Protein AF-A0A927SQR2-F1 (afdb_monomer_lite)

Foldseek 3Di:
DQVLQLLQVLLQVLVPDDPVQNVQQDPVVNVVSVVSHDPPDHDHDDPVDDPVPGPHDPSNVVVVVVSCLPGRDDPVRNVVVVVVVVVVCVVVVVVD

Radius of gyration: 15.3 Å; chains: 1; bounding box: 28×40×35 Å

pLDDT: mean 91.85, std 11.14, range [36.72, 98.19]

Structure (mmCIF, N/CA/C/O backbone):
data_AF-A0A927SQR2-F1
#
_entry.id   AF-A0A927SQR2-F1
#
loop_
_atom_site.group_PDB
_atom_site.id
_atom_site.type_symbol
_atom_site.label_atom_id
_atom_site.label_alt_id
_atom_site.label_comp_id
_atom_site.label_asym_id
_atom_site.label_entity_id
_atom_site.label_seq_id
_atom_site.pdbx_PDB_ins_code
_atom_site.Cartn_x
_atom_site.Cartn_y
_atom_site.Cartn_z
_atom_site.occupancy
_atom_site.B_iso_or_equiv
_atom_site.auth_seq_id
_atom_site.auth_comp_id
_atom_site.auth_asym_id
_atom_site.auth_atom_id
_atom_site.pdbx_PDB_model_num
ATOM 1 N N . MET A 1 1 ? 12.253 13.381 -10.464 1.00 65.88 1 MET A N 1
ATOM 2 C CA . MET A 1 1 ? 11.554 12.283 -9.767 1.00 65.88 1 MET A CA 1
ATOM 3 C C . MET A 1 1 ? 10.995 11.352 -10.830 1.00 65.88 1 MET A C 1
ATOM 5 O O . MET A 1 1 ? 10.350 11.850 -11.742 1.00 65.88 1 MET A O 1
ATOM 9 N N . ASP A 1 2 ? 11.289 10.053 -10.772 1.00 87.62 2 ASP A N 1
ATOM 10 C CA . ASP A 1 2 ? 10.739 9.078 -11.723 1.00 87.62 2 ASP A CA 1
ATOM 11 C C . ASP A 1 2 ? 9.545 8.368 -11.082 1.00 87.62 2 ASP A C 1
ATOM 13 O O . ASP A 1 2 ? 9.694 7.370 -10.378 1.00 87.62 2 ASP A O 1
ATOM 17 N N . TYR A 1 3 ? 8.356 8.925 -11.311 1.00 92.81 3 TYR A N 1
ATOM 18 C CA . TYR A 1 3 ? 7.108 8.414 -10.746 1.00 92.81 3 TYR A CA 1
ATOM 19 C C . TYR A 1 3 ? 6.842 6.955 -11.148 1.00 92.81 3 TYR A C 1
ATOM 21 O O . TYR A 1 3 ? 6.317 6.177 -10.359 1.00 92.81 3 TYR A O 1
ATOM 29 N N . SER A 1 4 ? 7.287 6.531 -12.336 1.00 96.19 4 SER A N 1
ATOM 30 C CA . SER A 1 4 ? 7.100 5.150 -12.788 1.00 96.19 4 SER A CA 1
ATOM 31 C C . SER A 1 4 ? 7.868 4.138 -11.925 1.00 96.19 4 SER A C 1
ATOM 33 O O . SER A 1 4 ? 7.405 3.012 -11.757 1.00 96.19 4 SER A O 1
ATOM 35 N N . LYS A 1 5 ? 9.014 4.517 -11.336 1.00 96.88 5 LYS A N 1
ATOM 36 C CA . LYS A 1 5 ? 9.774 3.659 -10.404 1.00 96.88 5 LYS A CA 1
ATOM 37 C C . LYS A 1 5 ? 9.106 3.558 -9.039 1.00 96.88 5 LYS A C 1
ATOM 39 O O . LYS A 1 5 ? 9.041 2.464 -8.492 1.00 96.88 5 LYS A O 1
ATOM 44 N N . VAL A 1 6 ? 8.531 4.659 -8.554 1.00 97.12 6 VAL A N 1
ATOM 45 C CA . VAL A 1 6 ? 7.729 4.682 -7.319 1.00 97.12 6 VAL A CA 1
ATOM 46 C C . VAL A 1 6 ? 6.601 3.650 -7.399 1.00 97.12 6 VAL A C 1
ATOM 48 O O . VAL A 1 6 ? 6.395 2.869 -6.475 1.00 97.12 6 VAL A O 1
ATOM 51 N N . LEU A 1 7 ? 5.924 3.570 -8.546 1.00 98.00 7 LEU A N 1
ATOM 52 C CA . LEU A 1 7 ? 4.864 2.584 -8.771 1.00 98.00 7 LEU A CA 1
ATOM 53 C C . LEU A 1 7 ? 5.362 1.128 -8.783 1.00 98.00 7 LEU A C 1
ATOM 55 O O . LEU A 1 7 ? 4.573 0.233 -8.494 1.00 98.00 7 LEU A O 1
ATOM 59 N N . VAL A 1 8 ? 6.639 0.865 -9.097 1.00 98.19 8 VAL A N 1
ATOM 60 C CA . VAL A 1 8 ? 7.219 -0.489 -8.982 1.00 98.19 8 VAL A CA 1
ATOM 61 C C . VAL A 1 8 ? 7.305 -0.899 -7.517 1.00 98.19 8 VAL A C 1
ATOM 63 O O . VAL A 1 8 ? 6.871 -1.995 -7.176 1.00 98.19 8 VAL A O 1
ATOM 66 N N . GLU A 1 9 ? 7.823 -0.017 -6.663 1.00 98.00 9 GLU A N 1
ATOM 67 C CA . GLU A 1 9 ? 7.942 -0.255 -5.220 1.00 98.00 9 GLU A CA 1
ATOM 68 C C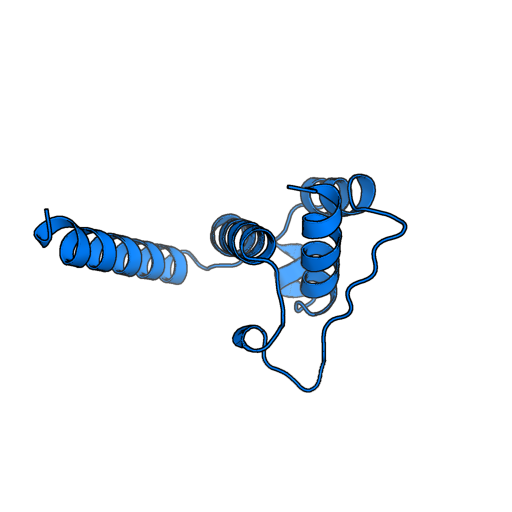 . GLU A 1 9 ? 6.564 -0.459 -4.579 1.00 98.00 9 GLU A C 1
ATOM 70 O O . GLU A 1 9 ? 6.350 -1.424 -3.846 1.00 98.00 9 GLU A O 1
ATOM 75 N N . VAL A 1 10 ? 5.600 0.404 -4.915 1.00 97.94 10 VAL A N 1
ATOM 76 C CA . VAL A 1 10 ? 4.227 0.288 -4.410 1.00 97.94 10 VAL A CA 1
ATOM 77 C C . VAL A 1 10 ? 3.570 -1.007 -4.882 1.00 97.94 10 VAL A C 1
ATOM 79 O O . VAL A 1 10 ? 3.066 -1.754 -4.048 1.00 97.94 10 VAL A O 1
ATOM 82 N N . ASP A 1 11 ? 3.606 -1.321 -6.184 1.00 98.12 11 ASP A N 1
ATOM 83 C CA . ASP A 1 11 ? 3.038 -2.576 -6.702 1.00 98.12 11 ASP A CA 1
ATOM 84 C C . ASP A 1 11 ? 3.660 -3.805 -6.034 1.00 98.12 11 ASP A C 1
ATOM 86 O O . ASP A 1 11 ? 2.958 -4.780 -5.772 1.00 98.12 11 ASP A O 1
ATOM 90 N N . GLU A 1 12 ? 4.960 -3.765 -5.735 1.00 97.81 12 GLU A N 1
ATOM 91 C CA . GLU A 1 12 ? 5.641 -4.852 -5.043 1.00 97.81 12 GLU A CA 1
ATOM 92 C C . GLU A 1 12 ? 5.133 -5.016 -3.607 1.00 97.81 12 GLU A C 1
ATOM 94 O O . GLU A 1 12 ? 4.756 -6.126 -3.239 1.00 97.81 12 GLU A O 1
ATOM 99 N N . VAL A 1 13 ? 5.026 -3.938 -2.819 1.00 97.81 13 VAL A N 1
ATOM 100 C CA . VAL A 1 13 ? 4.480 -3.995 -1.447 1.00 97.81 13 VAL A CA 1
ATOM 101 C C . VAL A 1 13 ? 3.042 -4.522 -1.439 1.00 97.81 13 VAL A C 1
ATOM 103 O O . VAL A 1 13 ? 2.696 -5.354 -0.597 1.00 97.81 13 VAL A O 1
ATOM 106 N N . LEU A 1 14 ? 2.207 -4.113 -2.402 1.00 97.38 14 LEU A N 1
ATOM 107 C CA . LEU A 1 14 ? 0.812 -4.560 -2.485 1.00 97.38 14 LEU A CA 1
ATOM 108 C C . LEU A 1 14 ? 0.669 -6.084 -2.650 1.00 97.38 14 LEU A C 1
ATOM 110 O O . LEU A 1 14 ? -0.344 -6.645 -2.231 1.00 97.38 14 LEU A O 1
ATOM 114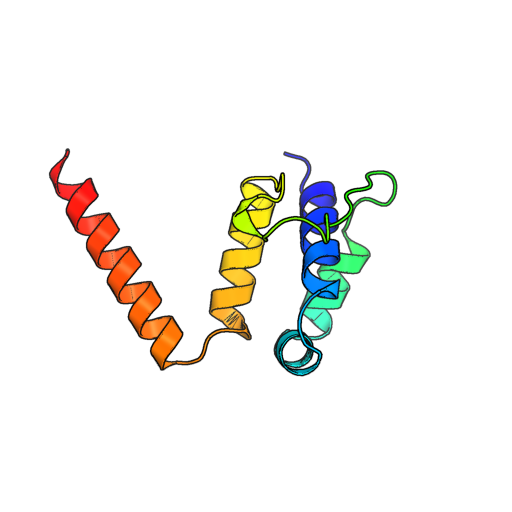 N N . LYS A 1 15 ? 1.672 -6.781 -3.203 1.00 96.06 15 LYS A N 1
ATOM 115 C CA . LYS A 1 15 ? 1.661 -8.254 -3.328 1.00 96.06 15 LYS A CA 1
ATOM 116 C C . LYS A 1 15 ? 1.742 -8.977 -1.984 1.00 96.06 15 LYS A C 1
ATOM 118 O O . LYS A 1 15 ? 1.381 -10.150 -1.916 1.00 96.06 15 LYS A O 1
ATOM 123 N N . TYR A 1 16 ? 2.217 -8.299 -0.942 1.00 95.69 16 TYR A N 1
ATOM 124 C CA . TYR A 1 16 ? 2.388 -8.855 0.401 1.00 95.69 16 TYR A CA 1
ATOM 125 C C . TYR A 1 16 ? 1.217 -8.542 1.334 1.00 95.69 16 TYR A C 1
ATOM 127 O O . TYR A 1 16 ? 1.206 -9.001 2.476 1.00 95.69 16 TYR A O 1
ATOM 135 N N . LEU A 1 17 ? 0.215 -7.796 0.859 1.00 95.50 17 LEU A N 1
ATOM 136 C CA . LEU A 1 17 ? -1.022 -7.593 1.602 1.00 95.50 17 LEU A CA 1
ATOM 137 C C . LEU A 1 17 ? -1.829 -8.889 1.705 1.00 95.50 17 LEU A C 1
ATOM 139 O O . LEU A 1 17 ? -1.783 -9.766 0.837 1.00 95.50 17 LEU A O 1
ATOM 143 N N . SER A 1 18 ? -2.634 -8.983 2.764 1.00 96.38 18 SER A N 1
ATOM 144 C CA . SER A 1 18 ? -3.639 -10.036 2.861 1.00 96.38 18 SER A CA 1
ATOM 145 C C . SER A 1 18 ? -4.631 -9.918 1.695 1.00 96.38 18 SER A C 1
ATOM 147 O O . SER A 1 18 ? -4.892 -8.827 1.185 1.00 96.38 18 SER A O 1
ATOM 149 N N . LYS A 1 19 ? -5.244 -11.036 1.282 1.00 96.19 19 LYS A N 1
ATOM 150 C CA . LYS A 1 19 ? -6.285 -11.008 0.234 1.00 96.19 19 LYS A CA 1
ATOM 151 C C . LYS A 1 19 ? -7.441 -10.068 0.596 1.00 96.19 19 LYS A C 1
ATOM 153 O O . LYS A 1 19 ? -7.990 -9.428 -0.291 1.00 96.19 19 LYS A O 1
ATOM 158 N N . SER A 1 20 ? -7.782 -9.997 1.886 1.00 96.50 20 SER A N 1
ATOM 159 C CA . SER A 1 20 ? -8.824 -9.114 2.414 1.00 96.50 20 SER A CA 1
ATOM 160 C C . SER A 1 20 ? -8.456 -7.643 2.220 1.00 96.50 20 SER A C 1
ATOM 162 O O . SER A 1 20 ? -9.238 -6.882 1.662 1.00 96.50 20 SER A O 1
ATOM 164 N N . ASP A 1 21 ? -7.237 -7.252 2.593 1.00 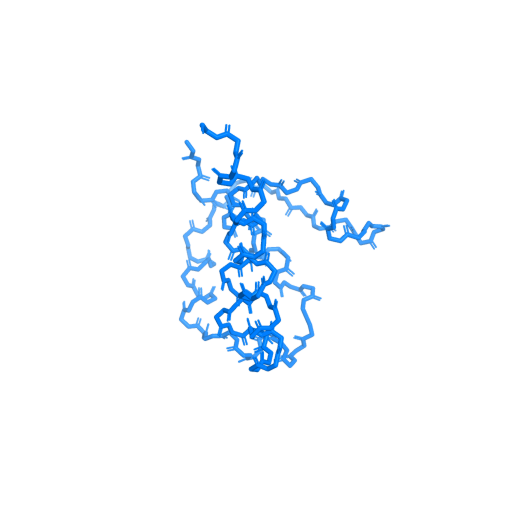96.50 21 ASP A N 1
ATOM 165 C CA . ASP A 1 21 ? -6.789 -5.861 2.476 1.00 96.50 21 ASP A CA 1
ATOM 166 C C . ASP A 1 21 ? -6.593 -5.442 1.019 1.00 96.50 21 ASP A C 1
ATOM 168 O O . ASP A 1 21 ? -7.030 -4.367 0.617 1.00 96.50 21 ASP A O 1
ATOM 172 N N . LEU A 1 22 ? -6.026 -6.320 0.189 1.00 97.25 22 LEU A N 1
ATOM 173 C CA . LEU A 1 22 ? -5.871 -6.054 -1.240 1.00 97.25 22 LEU A CA 1
ATOM 174 C C . LEU A 1 22 ? -7.224 -5.897 -1.960 1.00 97.25 22 LEU A C 1
ATOM 176 O O . LEU A 1 22 ? -7.305 -5.181 -2.961 1.00 97.25 22 LEU A O 1
ATOM 180 N N . ALA A 1 23 ? -8.278 -6.559 -1.471 1.00 97.19 23 ALA A N 1
ATOM 181 C CA . ALA A 1 23 ? -9.631 -6.446 -2.016 1.00 97.19 23 ALA A CA 1
ATOM 182 C C . ALA A 1 23 ? -10.311 -5.112 -1.672 1.00 97.19 23 ALA A C 1
ATOM 184 O O . ALA A 1 23 ? -11.185 -4.682 -2.419 1.00 97.19 23 ALA A O 1
ATOM 185 N N . LYS A 1 24 ? -9.900 -4.436 -0.590 1.00 97.75 24 LYS A N 1
ATOM 186 C CA . LYS A 1 24 ? -10.419 -3.103 -0.242 1.00 97.7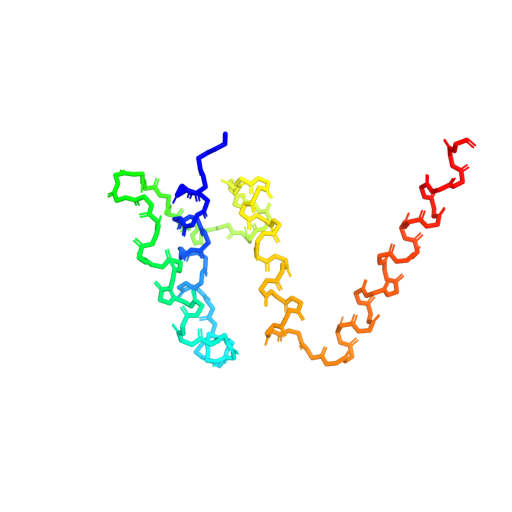5 24 LYS A CA 1
ATOM 187 C C . LYS A 1 24 ? -9.952 -2.021 -1.217 1.00 97.75 24 LYS A C 1
ATOM 189 O O . LYS A 1 24 ? -10.632 -1.015 -1.381 1.00 97.75 24 LYS A O 1
ATOM 194 N N . ILE A 1 25 ? -8.796 -2.218 -1.855 1.00 98.00 25 ILE A N 1
ATOM 195 C CA . ILE A 1 25 ? -8.271 -1.286 -2.856 1.00 98.00 25 ILE A CA 1
ATOM 196 C C . ILE A 1 25 ? -9.013 -1.521 -4.183 1.00 98.00 25 ILE A C 1
ATOM 198 O O . ILE A 1 25 ? -8.984 -2.654 -4.683 1.00 98.00 25 ILE A O 1
ATOM 202 N N . PRO A 1 26 ? -9.617 -0.484 -4.790 1.00 98.12 26 PRO A N 1
ATOM 203 C CA . PRO A 1 26 ? -10.288 -0.584 -6.082 1.00 98.12 26 PRO A CA 1
ATOM 204 C C . PRO A 1 26 ? -9.400 -1.162 -7.197 1.00 98.12 26 PRO A C 1
ATOM 206 O O . PRO A 1 26 ? -8.184 -0.943 -7.254 1.00 98.12 26 PRO A O 1
ATOM 209 N N . ASP A 1 27 ? -10.003 -1.952 -8.086 1.00 97.50 27 ASP A N 1
ATOM 210 C CA . ASP A 1 27 ? -9.279 -2.637 -9.164 1.00 97.50 27 ASP A CA 1
ATOM 211 C C . ASP A 1 27 ? -8.718 -1.679 -10.217 1.00 97.50 27 ASP A C 1
ATOM 213 O O . ASP A 1 27 ? -7.642 -1.939 -10.759 1.00 97.50 27 ASP A O 1
ATOM 217 N N . ASP A 1 28 ? -9.398 -0.563 -10.469 1.00 97.62 28 ASP A N 1
ATOM 218 C CA . ASP A 1 28 ? -8.927 0.522 -11.329 1.00 97.62 28 ASP A CA 1
ATOM 219 C C . ASP A 1 28 ? -7.638 1.146 -10.777 1.00 97.62 28 ASP A C 1
ATOM 221 O O . ASP A 1 28 ? -6.657 1.240 -11.512 1.00 97.62 28 ASP A O 1
ATOM 225 N N . VAL A 1 29 ? -7.574 1.439 -9.474 1.00 97.75 29 VAL A N 1
ATOM 226 C CA . VAL A 1 29 ? -6.366 1.959 -8.808 1.00 97.75 29 VAL A CA 1
ATOM 227 C C . VAL A 1 29 ? -5.197 0.981 -8.955 1.00 97.75 29 VAL A C 1
ATOM 229 O O . VAL A 1 29 ? -4.117 1.358 -9.415 1.00 97.75 29 VAL A O 1
ATOM 232 N N . LYS A 1 30 ? -5.405 -0.306 -8.637 1.00 97.38 30 LYS A N 1
ATOM 233 C CA . LYS A 1 30 ? -4.367 -1.347 -8.800 1.00 97.38 30 LYS A CA 1
ATOM 234 C C . LYS A 1 30 ? -3.937 -1.494 -10.262 1.00 97.38 30 LYS A C 1
ATOM 236 O O . LYS A 1 30 ? -2.758 -1.705 -10.552 1.00 97.38 30 LYS A O 1
ATOM 241 N N . SER A 1 31 ? -4.886 -1.400 -11.190 1.00 97.56 31 SER A N 1
ATOM 242 C CA . SER A 1 31 ? -4.637 -1.452 -12.629 1.00 97.56 31 SER A CA 1
ATOM 243 C C . SER A 1 31 ? -3.776 -0.274 -13.091 1.00 97.56 31 SER A C 1
ATOM 245 O O . SER A 1 31 ? -2.790 -0.489 -13.796 1.00 97.56 31 SER A O 1
ATOM 247 N N . GLU A 1 32 ? -4.097 0.951 -12.680 1.00 97.25 32 GLU A N 1
ATOM 248 C CA . GLU A 1 32 ? -3.331 2.140 -13.057 1.00 97.25 32 GLU A CA 1
ATOM 249 C C . GLU A 1 32 ? -1.900 2.096 -12.513 1.00 97.25 32 GLU A C 1
ATOM 251 O O . GLU A 1 32 ? -0.961 2.384 -13.259 1.00 97.25 32 GLU A O 1
ATOM 256 N N . ILE A 1 33 ? -1.693 1.615 -11.284 1.00 97.38 33 ILE A N 1
ATOM 257 C CA . ILE A 1 33 ? -0.345 1.371 -10.744 1.00 97.38 33 ILE A CA 1
ATOM 258 C C . ILE A 1 33 ? 0.425 0.388 -11.648 1.00 97.38 33 ILE A C 1
ATOM 260 O O . ILE A 1 33 ? 1.546 0.670 -12.077 1.00 97.38 33 ILE A O 1
ATOM 264 N N . ARG A 1 34 ? -0.183 -0.751 -12.007 1.00 96.56 34 ARG A N 1
ATOM 265 C CA . ARG A 1 34 ? 0.461 -1.791 -12.835 1.00 96.56 34 ARG A CA 1
ATOM 266 C C . ARG A 1 34 ? 0.754 -1.347 -14.264 1.00 96.56 34 ARG A C 1
ATOM 268 O O . ARG A 1 34 ? 1.757 -1.784 -14.827 1.00 96.56 34 ARG A O 1
ATOM 275 N N . LYS A 1 35 ? -0.114 -0.533 -14.868 1.00 97.25 35 LYS A N 1
ATOM 276 C CA . LYS A 1 35 ? 0.056 -0.038 -16.242 1.00 97.25 35 LYS A CA 1
ATOM 277 C C . LYS A 1 35 ? 1.164 1.005 -16.339 1.00 97.25 35 LYS A C 1
ATOM 279 O O . LYS A 1 35 ? 1.921 0.983 -17.307 1.00 97.25 35 LYS A O 1
ATOM 284 N N . ASN A 1 36 ? 1.246 1.892 -15.347 1.00 97.00 36 ASN A N 1
ATOM 285 C CA . ASN A 1 36 ? 2.118 3.064 -15.383 1.00 97.00 36 ASN A CA 1
ATOM 286 C C . ASN A 1 36 ? 3.485 2.838 -14.714 1.00 97.00 36 ASN A C 1
ATOM 288 O O . ASN A 1 36 ? 4.370 3.689 -14.828 1.00 97.00 36 ASN A O 1
ATOM 292 N N . LYS A 1 37 ? 3.698 1.701 -14.035 1.00 96.50 37 LYS A N 1
ATOM 293 C CA . LYS A 1 37 ? 5.003 1.382 -13.446 1.00 96.50 37 LYS A CA 1
ATOM 294 C C . LYS A 1 37 ? 6.087 1.141 -14.495 1.00 96.50 37 LYS A C 1
ATOM 296 O O . LYS A 1 37 ? 5.843 0.662 -15.605 1.00 96.50 37 LYS A O 1
ATOM 301 N N . ASN A 1 38 ? 7.323 1.420 -14.103 1.00 97.12 38 ASN A N 1
ATOM 302 C CA . ASN A 1 38 ? 8.492 1.192 -14.935 1.00 97.12 38 ASN A CA 1
ATOM 303 C C . ASN A 1 38 ? 8.674 -0.309 -15.217 1.00 97.12 38 ASN A C 1
ATOM 305 O O . ASN A 1 38 ? 8.572 -1.137 -14.316 1.00 97.12 38 ASN A O 1
ATOM 309 N N . ARG A 1 39 ? 8.977 -0.670 -16.469 1.00 94.50 39 ARG A N 1
ATOM 310 C CA . ARG A 1 39 ? 9.168 -2.076 -16.875 1.00 94.50 39 ARG A CA 1
ATOM 311 C C . ARG A 1 39 ? 10.602 -2.587 -16.714 1.00 94.50 39 ARG A C 1
ATOM 313 O O . ARG A 1 39 ? 10.815 -3.793 -16.753 1.00 94.50 39 ARG A O 1
ATOM 320 N N . HIS A 1 40 ? 11.572 -1.687 -16.568 1.00 95.31 40 HIS A N 1
ATOM 321 C CA . HIS A 1 40 ? 13.000 -2.018 -16.530 1.00 95.31 40 HIS A CA 1
ATOM 322 C C . HIS A 1 40 ? 13.576 -1.934 -15.118 1.00 95.31 40 HIS A C 1
ATOM 324 O O . HIS A 1 40 ? 14.463 -2.707 -14.762 1.00 95.31 40 HIS A O 1
ATOM 330 N N . TYR A 1 41 ? 13.072 -1.003 -14.311 1.00 95.81 41 TYR A N 1
ATOM 331 C CA . TYR A 1 41 ? 13.428 -0.915 -12.905 1.00 95.81 41 TYR A CA 1
ATOM 332 C C . TYR A 1 41 ? 12.815 -2.080 -12.129 1.00 95.81 41 TYR A C 1
ATOM 334 O O . TYR A 1 41 ? 11.632 -2.383 -12.277 1.00 95.81 41 TYR A O 1
ATOM 342 N N . LYS A 1 42 ? 13.636 -2.719 -11.296 1.00 93.69 42 LYS A N 1
ATOM 343 C CA . LYS A 1 42 ? 13.228 -3.812 -10.420 1.00 93.69 42 LYS A CA 1
ATOM 344 C C . LYS A 1 42 ? 13.538 -3.429 -8.986 1.00 93.69 42 LYS A C 1
ATOM 346 O O . LYS A 1 42 ? 14.653 -3.012 -8.681 1.00 93.69 42 LYS A O 1
ATOM 351 N N . TRP A 1 43 ? 12.542 -3.605 -8.139 1.00 96.44 43 TRP A N 1
ATOM 352 C CA . TRP A 1 43 ? 12.649 -3.515 -6.697 1.00 96.44 43 TRP A CA 1
ATOM 353 C C . TRP A 1 43 ? 11.852 -4.685 -6.135 1.00 96.44 43 TRP A C 1
ATOM 355 O O . TRP A 1 43 ? 10.744 -4.949 -6.602 1.00 96.44 43 TRP A O 1
ATOM 365 N N . GLU A 1 44 ? 12.443 -5.417 -5.202 1.00 96.38 44 GLU A N 1
ATOM 366 C CA . GLU A 1 44 ? 11.871 -6.636 -4.640 1.00 96.38 44 GLU A CA 1
ATOM 367 C C . GLU A 1 44 ? 11.764 -6.471 -3.130 1.00 96.38 44 GLU A C 1
ATOM 369 O O . GLU A 1 44 ? 12.699 -5.997 -2.480 1.00 96.38 44 GLU A O 1
ATOM 374 N N . TYR A 1 45 ? 10.621 -6.864 -2.577 1.00 95.56 45 TYR A N 1
ATOM 375 C CA . TYR A 1 45 ? 10.396 -6.783 -1.143 1.00 95.56 45 TYR A CA 1
ATOM 376 C C . TYR A 1 45 ? 11.264 -7.814 -0.415 1.00 95.56 45 TYR A C 1
ATOM 378 O O . TYR A 1 45 ? 11.181 -9.020 -0.672 1.00 95.56 45 TYR A O 1
ATOM 386 N N . ASP A 1 46 ? 12.054 -7.354 0.550 1.00 96.50 46 ASP A N 1
ATOM 387 C CA . ASP A 1 46 ? 12.892 -8.228 1.361 1.00 96.50 46 ASP A CA 1
ATOM 388 C C . ASP A 1 46 ? 12.053 -8.884 2.466 1.00 96.50 46 ASP A C 1
ATOM 390 O O . ASP A 1 46 ? 11.729 -8.260 3.475 1.00 96.50 46 ASP A O 1
ATOM 394 N N . LYS A 1 47 ? 11.700 -10.161 2.294 1.00 94.62 47 LYS A N 1
ATOM 395 C CA . LYS A 1 47 ? 10.856 -10.907 3.248 1.00 94.62 47 LYS A CA 1
ATOM 396 C C . LYS A 1 47 ? 11.503 -11.112 4.622 1.00 94.62 47 LYS A C 1
ATOM 398 O O . LYS A 1 47 ? 10.809 -11.526 5.546 1.00 94.62 47 LYS A O 1
ATOM 403 N N . THR A 1 48 ? 12.806 -10.859 4.756 1.00 96.38 48 THR A N 1
ATOM 404 C CA . THR A 1 48 ? 13.514 -10.939 6.043 1.00 96.38 48 THR A CA 1
ATOM 405 C C . THR A 1 48 ? 13.394 -9.655 6.863 1.00 96.38 48 THR A C 1
ATOM 407 O O . THR A 1 48 ? 13.752 -9.652 8.039 1.00 96.38 48 THR A O 1
ATOM 410 N N . LYS A 1 49 ? 12.866 -8.578 6.265 1.00 95.56 49 LYS A N 1
ATOM 411 C CA . LYS A 1 49 ? 12.762 -7.245 6.861 1.00 95.56 49 LYS A CA 1
ATOM 412 C C . LYS A 1 49 ? 11.316 -6.805 7.044 1.00 95.56 49 LYS A C 1
ATOM 414 O O . LYS A 1 49 ? 10.428 -7.114 6.243 1.00 95.56 49 LYS A O 1
ATOM 419 N N . SER A 1 50 ? 11.085 -6.010 8.082 1.00 93.88 50 SER A N 1
ATOM 420 C CA . SER A 1 50 ? 9.815 -5.306 8.255 1.00 93.88 50 SER A CA 1
ATOM 421 C C . SER A 1 50 ? 9.640 -4.206 7.202 1.00 93.88 50 SER A C 1
ATOM 423 O O . SER A 1 50 ? 10.612 -3.746 6.607 1.00 93.88 50 SER A O 1
ATOM 425 N N . LEU A 1 51 ? 8.405 -3.723 7.005 1.00 90.56 51 LEU A N 1
ATOM 426 C CA . LEU A 1 51 ? 8.106 -2.630 6.066 1.00 90.56 51 LEU A CA 1
ATOM 427 C C . LEU A 1 51 ? 8.949 -1.368 6.335 1.00 90.56 51 LEU A C 1
ATOM 429 O O . LEU A 1 51 ? 9.355 -0.691 5.398 1.00 90.56 51 LEU A O 1
ATOM 433 N N . LYS A 1 52 ? 9.245 -1.071 7.609 1.00 90.00 52 LYS A N 1
ATOM 434 C CA . LYS A 1 52 ? 10.044 0.098 8.024 1.00 90.00 52 LYS A CA 1
ATOM 435 C C . LYS A 1 52 ? 11.530 -0.031 7.688 1.00 90.00 52 LYS A C 1
ATOM 437 O O . LYS A 1 52 ? 12.219 0.977 7.597 1.00 90.00 52 LYS A O 1
ATOM 442 N N . GLU A 1 53 ? 12.018 -1.258 7.549 1.00 94.94 53 GLU A N 1
ATOM 443 C CA . GLU A 1 53 ? 13.412 -1.570 7.217 1.00 94.94 53 GLU A CA 1
ATOM 444 C C . GLU A 1 53 ? 13.609 -1.770 5.709 1.00 94.94 53 GLU A C 1
ATOM 446 O O . GLU A 1 53 ? 14.740 -1.937 5.244 1.00 94.94 53 GLU A O 1
ATOM 451 N N . GLN A 1 54 ? 12.519 -1.754 4.933 1.00 95.56 54 GLN A N 1
ATOM 452 C CA . GLN A 1 54 ? 12.595 -1.735 3.479 1.00 95.56 54 GLN A CA 1
ATOM 453 C C . GLN A 1 54 ? 13.235 -0.425 3.020 1.00 95.56 54 GLN A C 1
ATOM 455 O O . GLN A 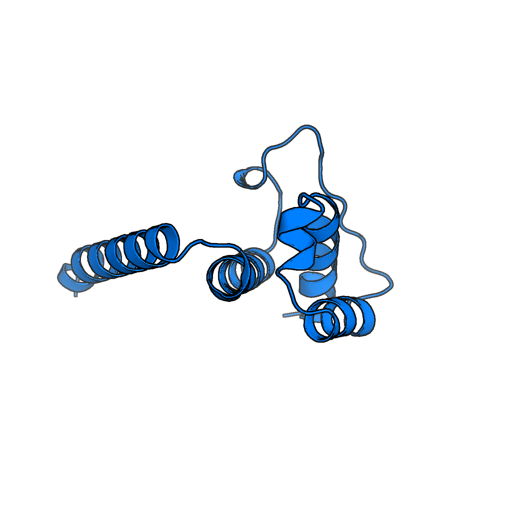1 54 ? 12.912 0.657 3.511 1.00 95.56 54 GLN A O 1
ATOM 460 N N . ASN A 1 55 ? 14.110 -0.509 2.020 1.00 94.69 55 ASN A N 1
ATOM 461 C CA . ASN A 1 55 ? 14.693 0.668 1.383 1.00 94.69 55 ASN A CA 1
ATOM 462 C C . ASN A 1 55 ? 13.722 1.235 0.332 1.00 94.69 55 ASN A C 1
ATOM 464 O O . ASN A 1 55 ? 13.989 1.165 -0.870 1.00 94.69 55 ASN A O 1
ATOM 468 N N . LEU A 1 56 ? 12.561 1.698 0.799 1.00 95.25 56 LEU A N 1
ATOM 469 C CA . LEU A 1 56 ? 11.550 2.365 -0.015 1.00 95.25 56 LEU A CA 1
ATOM 470 C C . LEU A 1 56 ? 11.929 3.830 -0.229 1.00 95.25 56 LEU A C 1
ATOM 472 O O . LEU A 1 56 ? 12.420 4.510 0.677 1.00 95.25 56 LEU A O 1
ATOM 476 N N . SER A 1 57 ? 11.648 4.334 -1.423 1.00 95.25 57 SER A N 1
ATOM 477 C CA . SER A 1 57 ? 11.676 5.765 -1.698 1.00 95.25 57 SER A CA 1
ATOM 478 C C . SER A 1 57 ? 10.668 6.498 -0.811 1.00 95.25 57 SER A C 1
ATOM 480 O O . SER A 1 57 ? 9.602 5.979 -0.464 1.00 95.25 57 SER A O 1
ATOM 482 N N . ARG A 1 58 ? 10.983 7.749 -0.455 1.00 94.31 58 ARG A N 1
ATOM 483 C CA . ARG A 1 58 ? 10.073 8.597 0.330 1.00 94.31 58 ARG A CA 1
ATOM 484 C C . ARG A 1 58 ? 8.724 8.744 -0.376 1.00 94.31 58 ARG A C 1
ATOM 486 O O . ARG A 1 58 ? 7.682 8.749 0.267 1.00 94.31 58 ARG A O 1
ATOM 493 N N . GLU A 1 59 ? 8.746 8.844 -1.694 1.00 95.75 59 GLU A N 1
ATOM 494 C CA . GLU A 1 59 ? 7.568 8.967 -2.541 1.00 95.75 59 GLU A CA 1
ATOM 495 C C . GLU A 1 59 ? 6.701 7.703 -2.519 1.00 95.75 59 GLU A C 1
ATOM 497 O O . GLU A 1 59 ? 5.476 7.814 -2.472 1.00 95.75 59 GLU A O 1
ATOM 502 N N . ALA A 1 60 ? 7.309 6.510 -2.505 1.00 96.50 60 ALA A N 1
ATOM 503 C CA . ALA A 1 60 ? 6.564 5.260 -2.359 1.00 96.50 60 ALA A CA 1
ATOM 504 C C . ALA A 1 60 ? 5.901 5.172 -0.986 1.00 96.50 60 ALA A C 1
ATOM 506 O O . ALA A 1 60 ? 4.740 4.779 -0.903 1.00 96.50 60 ALA A O 1
ATOM 507 N N . ILE A 1 61 ? 6.595 5.604 0.072 1.00 95.62 61 ILE A N 1
ATOM 508 C CA . ILE A 1 61 ? 6.026 5.679 1.424 1.00 95.62 61 ILE A CA 1
ATOM 509 C C . ILE A 1 61 ? 4.799 6.598 1.436 1.00 95.62 61 ILE A C 1
ATOM 511 O O . ILE A 1 61 ? 3.746 6.178 1.902 1.00 95.62 61 ILE A O 1
ATOM 515 N N . ILE A 1 62 ? 4.888 7.795 0.848 1.00 94.50 62 ILE A N 1
ATOM 516 C CA . ILE A 1 62 ? 3.758 8.740 0.771 1.00 94.50 62 ILE A CA 1
ATOM 517 C C . ILE A 1 62 ? 2.564 8.128 0.021 1.00 94.50 62 ILE A C 1
ATOM 519 O O . ILE A 1 62 ? 1.419 8.258 0.454 1.00 94.50 62 ILE A O 1
ATOM 523 N N . LEU A 1 63 ? 2.806 7.441 -1.099 1.00 96.44 63 LEU A N 1
ATOM 524 C CA . LEU A 1 63 ? 1.725 6.818 -1.864 1.00 96.44 63 LEU A CA 1
ATOM 525 C C . LEU A 1 63 ? 1.099 5.629 -1.114 1.00 96.44 63 LEU A C 1
ATOM 527 O O . LEU A 1 63 ? -0.118 5.455 -1.150 1.00 96.44 63 LEU A O 1
ATOM 531 N N . LEU A 1 64 ? 1.900 4.840 -0.393 1.00 96.69 64 LEU A N 1
ATOM 532 C CA . LEU A 1 64 ? 1.404 3.774 0.484 1.00 96.69 64 LEU A CA 1
ATOM 533 C C . LEU A 1 64 ? 0.591 4.334 1.655 1.00 96.69 64 LEU A C 1
ATOM 535 O O . LEU A 1 64 ? -0.447 3.768 1.985 1.00 96.69 64 LEU A O 1
ATOM 539 N N . GLU A 1 65 ? 1.019 5.446 2.254 1.00 92.81 65 GLU A N 1
ATOM 540 C CA . GLU A 1 65 ? 0.261 6.150 3.294 1.00 92.81 65 GLU A CA 1
ATOM 541 C C . GLU A 1 65 ? -1.104 6.602 2.769 1.00 92.81 65 GLU A C 1
ATOM 543 O O . GLU A 1 65 ? -2.117 6.355 3.425 1.00 92.81 65 GLU A O 1
ATOM 548 N N . TYR A 1 66 ? -1.153 7.179 1.564 1.00 94.31 66 TYR A N 1
ATOM 549 C CA . TYR A 1 66 ? -2.410 7.545 0.908 1.00 94.31 66 TYR A CA 1
ATOM 550 C C . TYR A 1 66 ? -3.331 6.332 0.714 1.00 94.31 66 TYR A C 1
ATOM 552 O O . TYR A 1 66 ? -4.478 6.359 1.158 1.00 94.31 66 TYR A O 1
ATOM 560 N N . LEU A 1 67 ? -2.829 5.238 0.126 1.00 96.62 67 LEU A N 1
ATOM 561 C CA . LEU A 1 67 ? -3.616 4.013 -0.070 1.00 96.62 67 LEU A CA 1
ATOM 562 C C . LEU A 1 67 ? -4.111 3.427 1.257 1.00 96.62 67 LEU A C 1
ATOM 564 O O . LEU A 1 67 ? -5.243 2.949 1.344 1.00 96.62 67 LEU A O 1
ATOM 568 N N . ASN A 1 68 ? -3.270 3.471 2.290 1.00 94.69 68 ASN A N 1
ATOM 569 C CA . ASN A 1 68 ? -3.609 2.980 3.616 1.00 94.69 68 ASN A CA 1
ATOM 570 C C . ASN A 1 68 ? -4.762 3.791 4.225 1.00 94.69 68 ASN A C 1
ATOM 572 O O . ASN A 1 68 ? -5.765 3.210 4.642 1.00 94.69 68 ASN A O 1
ATOM 576 N N . MET A 1 69 ? -4.651 5.123 4.221 1.00 92.94 69 MET A N 1
ATOM 577 C CA . MET A 1 69 ? -5.681 6.026 4.746 1.00 92.94 69 MET A CA 1
ATOM 578 C C . MET A 1 69 ? -6.994 5.947 3.969 1.00 92.94 69 MET A C 1
ATOM 580 O O . MET A 1 69 ? -8.065 6.001 4.574 1.00 92.94 69 MET A O 1
ATOM 584 N N . GLU A 1 70 ? -6.926 5.811 2.648 1.00 95.19 70 GLU A N 1
ATOM 585 C CA . GLU A 1 70 ? -8.120 5.800 1.812 1.00 95.19 70 GLU A CA 1
ATOM 586 C C . GLU A 1 70 ? -8.864 4.462 1.930 1.00 95.19 70 GLU A C 1
ATOM 588 O O . GLU A 1 70 ? -10.056 4.441 2.249 1.00 95.19 70 GLU A O 1
ATOM 593 N N . TYR A 1 71 ? -8.151 3.341 1.779 1.00 96.12 71 TYR A N 1
ATOM 594 C CA . TYR A 1 71 ? -8.780 2.038 1.543 1.00 96.12 71 TYR A CA 1
ATOM 595 C C . TYR A 1 71 ? -8.586 1.004 2.655 1.00 96.12 71 TYR A C 1
ATOM 597 O O . TYR A 1 71 ? -9.419 0.110 2.792 1.00 96.12 71 TYR A O 1
ATOM 605 N N . LEU A 1 72 ? -7.498 1.058 3.429 1.00 95.50 72 LEU A N 1
ATOM 606 C CA . LEU A 1 72 ? -7.133 -0.057 4.316 1.00 95.50 72 LEU A CA 1
ATOM 607 C C . LEU A 1 72 ? -7.585 0.137 5.763 1.00 95.50 72 LEU A C 1
ATOM 609 O O . LEU A 1 72 ? -8.028 -0.833 6.391 1.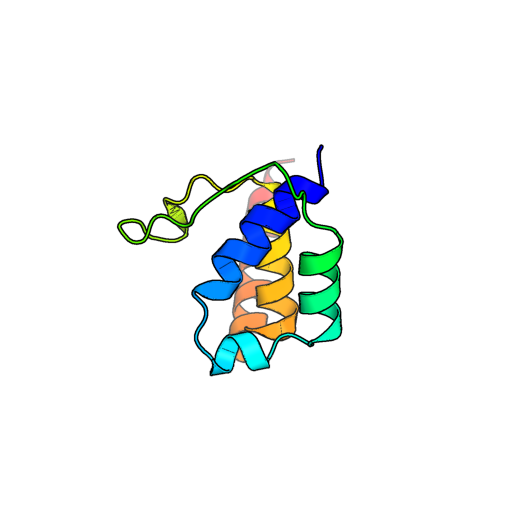00 95.50 72 LEU A O 1
ATOM 613 N N . LEU A 1 73 ? -7.475 1.367 6.272 1.00 94.25 73 LEU A N 1
ATOM 614 C CA . LEU A 1 73 ? -7.791 1.701 7.658 1.00 94.25 73 LEU A CA 1
ATOM 615 C C . LEU A 1 73 ? -9.293 1.617 7.955 1.00 94.25 73 LEU A C 1
ATOM 617 O O . LEU A 1 73 ? -10.134 2.034 7.155 1.00 94.25 73 LEU A O 1
ATOM 621 N N . THR A 1 74 ? -9.622 1.143 9.156 1.00 93.81 74 THR A N 1
ATOM 622 C CA . THR A 1 74 ? -10.967 1.288 9.729 1.00 93.81 74 THR A CA 1
ATOM 623 C C . THR A 1 74 ? -11.241 2.745 10.101 1.00 93.81 74 THR A C 1
ATOM 625 O O . THR A 1 74 ? -10.312 3.535 10.256 1.00 93.81 74 THR A O 1
ATOM 628 N N . ASN A 1 75 ? -12.509 3.108 10.302 1.00 91.50 75 ASN A N 1
ATOM 629 C CA . ASN A 1 75 ? -12.872 4.467 10.723 1.00 91.50 75 ASN A CA 1
ATOM 630 C C . ASN A 1 75 ? -12.162 4.879 12.023 1.00 91.50 75 ASN A C 1
ATOM 632 O O . ASN A 1 75 ? -11.564 5.947 12.069 1.00 91.50 75 ASN A O 1
ATOM 636 N N . GLU A 1 76 ? -12.114 3.993 13.022 1.00 93.56 76 GLU A N 1
ATOM 637 C CA . GLU A 1 76 ? -11.392 4.232 14.281 1.00 93.56 76 GLU A CA 1
ATOM 638 C C . GLU A 1 76 ? -9.891 4.477 14.051 1.00 93.56 76 GLU A C 1
ATOM 640 O O . GLU A 1 76 ? -9.290 5.376 14.638 1.00 93.56 76 GLU A O 1
ATOM 645 N N . GLN A 1 77 ? -9.267 3.704 13.155 1.00 93.69 77 GLN A N 1
ATOM 646 C CA . GLN A 1 77 ? -7.860 3.897 12.808 1.00 93.69 77 GLN A CA 1
ATOM 647 C C . GLN A 1 77 ? -7.628 5.210 12.051 1.00 93.69 77 GLN A C 1
ATOM 649 O O . GLN A 1 77 ? -6.605 5.859 12.270 1.00 93.69 77 GLN A O 1
ATOM 654 N N . LYS A 1 78 ? -8.560 5.618 11.178 1.00 91.19 78 LYS A N 1
ATOM 655 C CA . LYS A 1 78 ? -8.504 6.908 10.471 1.00 91.19 78 LYS A CA 1
ATOM 656 C C . LYS A 1 78 ? -8.602 8.076 11.452 1.00 91.19 78 LYS A C 1
ATOM 658 O O . LYS A 1 78 ? -7.793 8.997 11.365 1.00 91.19 78 LYS A O 1
ATOM 663 N N . GLU A 1 79 ? -9.527 8.014 12.408 1.00 91.88 79 GLU A N 1
ATOM 664 C CA . GLU A 1 79 ? -9.678 9.024 13.463 1.00 91.88 79 GLU A CA 1
ATOM 665 C C . GLU A 1 79 ? -8.408 9.146 14.313 1.00 91.88 79 GLU A C 1
ATOM 667 O O . GLU A 1 79 ? -7.893 10.249 14.508 1.00 91.88 79 GLU A O 1
ATOM 672 N N . LEU A 1 80 ? -7.835 8.018 14.749 1.00 93.25 80 LEU A N 1
ATOM 673 C CA . LEU A 1 80 ? -6.575 8.015 15.496 1.00 93.25 80 LEU A CA 1
ATOM 674 C C . LEU A 1 80 ? -5.427 8.630 14.681 1.00 93.25 80 LEU A C 1
ATOM 676 O O . LEU A 1 80 ? -4.636 9.415 15.206 1.00 93.25 80 LEU A O 1
ATOM 680 N N . MET A 1 81 ? -5.335 8.295 13.394 1.00 88.44 81 MET A N 1
ATOM 681 C CA . MET A 1 81 ? -4.303 8.830 12.506 1.00 88.44 81 MET A CA 1
ATOM 682 C C . MET A 1 81 ? -4.424 10.353 12.360 1.00 88.44 81 MET A C 1
ATOM 684 O O . MET A 1 81 ? -3.425 11.064 12.475 1.00 88.44 81 MET A O 1
ATOM 688 N N . GLN A 1 82 ? -5.643 10.870 12.182 1.00 87.06 82 GLN A N 1
ATOM 689 C CA . GLN A 1 82 ? -5.910 12.310 12.129 1.00 87.06 82 GLN A CA 1
ATOM 690 C C . GLN A 1 82 ? -5.503 13.008 13.431 1.00 87.06 82 GLN A C 1
ATOM 692 O O . GLN A 1 82 ? -4.788 14.009 13.384 1.00 87.06 82 GLN A O 1
ATOM 697 N N . GLN A 1 83 ? -5.847 12.439 14.590 1.00 91.69 83 GLN A N 1
ATOM 698 C CA . GLN A 1 83 ? -5.441 12.979 15.892 1.00 91.69 83 GLN A CA 1
ATOM 699 C C . GLN A 1 83 ? -3.914 13.040 16.047 1.00 91.69 83 GLN A C 1
ATOM 701 O O . GLN A 1 83 ? -3.376 14.045 16.518 1.00 91.69 83 GLN A O 1
ATOM 706 N N . ILE A 1 84 ? -3.195 11.996 15.616 1.00 89.25 84 ILE A N 1
ATOM 707 C CA . ILE A 1 84 ? -1.724 11.968 15.631 1.00 89.25 84 ILE A CA 1
ATOM 708 C C . ILE A 1 84 ? -1.152 13.054 14.709 1.00 89.25 84 ILE A C 1
ATOM 710 O O . ILE A 1 84 ? -0.228 13.773 15.103 1.00 89.25 84 ILE A O 1
ATOM 714 N N . HIS A 1 85 ? -1.695 13.206 13.498 1.00 82.62 85 HIS A N 1
ATOM 715 C CA . HIS A 1 85 ? -1.269 14.251 12.565 1.00 82.62 85 HIS A CA 1
ATOM 716 C C . HIS A 1 85 ? -1.509 15.659 13.118 1.00 82.62 85 HIS A C 1
ATOM 718 O O . HIS A 1 85 ? -0.613 16.505 13.035 1.00 82.62 85 HIS A O 1
ATOM 724 N N . GLU A 1 86 ? -2.670 15.915 13.720 1.00 88.62 86 GLU A N 1
ATOM 725 C CA . GLU A 1 86 ? -2.979 17.191 14.367 1.00 88.62 86 GLU A CA 1
ATOM 726 C C . GLU A 1 86 ? -2.041 17.480 15.540 1.00 88.62 86 GLU A C 1
ATOM 728 O O . GLU A 1 86 ? -1.517 18.591 15.653 1.00 88.62 86 GLU A O 1
ATOM 733 N N . PHE A 1 87 ? -1.796 16.488 16.401 1.00 91.44 87 PHE A N 1
ATOM 734 C CA . PHE A 1 87 ? -0.892 16.619 17.542 1.00 91.44 87 PHE A CA 1
ATOM 735 C C . PHE A 1 87 ? 0.533 16.956 17.092 1.00 91.44 87 PHE A C 1
ATOM 737 O O . PHE A 1 87 ? 1.145 17.897 17.603 1.00 91.44 87 PHE A O 1
ATOM 744 N N . ASN A 1 88 ? 1.047 16.236 16.093 1.00 84.56 88 ASN A N 1
ATOM 745 C CA . ASN A 1 88 ? 2.369 16.496 15.531 1.00 84.56 88 ASN A CA 1
ATOM 746 C C . ASN A 1 88 ? 2.436 17.884 14.876 1.00 84.56 88 ASN A C 1
ATOM 748 O O . ASN A 1 88 ? 3.402 18.614 15.091 1.00 84.56 88 ASN A O 1
ATOM 752 N N . SER A 1 89 ? 1.398 18.285 14.138 1.00 82.56 89 SER A N 1
ATOM 753 C CA . SER A 1 89 ? 1.339 19.604 13.496 1.00 82.56 89 SER A CA 1
ATOM 754 C C . SER A 1 89 ? 1.344 20.741 14.520 1.00 82.56 89 SER A C 1
ATOM 756 O O . SER A 1 89 ? 2.071 21.711 14.332 1.00 82.56 89 SER A O 1
ATOM 758 N N . LYS A 1 90 ? 0.615 20.603 15.637 1.00 83.44 90 LYS A N 1
ATOM 759 C CA . LYS A 1 90 ? 0.630 21.568 16.754 1.00 83.44 90 LYS A CA 1
ATOM 760 C C . LYS A 1 90 ? 2.013 21.635 17.412 1.00 83.44 90 LYS A C 1
ATOM 762 O O . LYS A 1 90 ? 2.610 22.703 17.485 1.00 83.44 90 LYS A O 1
ATOM 767 N N . LYS A 1 91 ? 2.595 20.480 17.756 1.00 79.19 91 LYS A N 1
ATOM 768 C CA . LYS A 1 91 ? 3.926 20.376 18.386 1.00 79.19 91 LYS A CA 1
ATOM 769 C C . LYS A 1 91 ? 5.063 20.980 17.547 1.00 79.19 91 LYS A C 1
ATOM 771 O O . LYS A 1 91 ? 6.062 21.440 18.099 1.00 79.19 91 LYS A O 1
ATOM 776 N N . HIS A 1 92 ? 4.946 20.938 16.222 1.00 64.06 92 HIS A N 1
ATOM 777 C CA . HIS A 1 92 ? 5.920 21.531 15.302 1.00 64.06 92 HIS A CA 1
ATOM 778 C C . HIS A 1 92 ? 5.541 22.948 14.837 1.00 64.06 92 HIS A C 1
ATOM 780 O O . HIS A 1 92 ? 6.417 23.672 14.366 1.00 64.06 92 HIS A O 1
ATOM 786 N N . GLY A 1 93 ? 4.278 23.353 14.997 1.00 55.44 93 GLY A N 1
ATOM 787 C CA . GLY A 1 93 ? 3.782 24.709 14.755 1.00 55.44 93 GLY A CA 1
ATOM 788 C C . GLY A 1 93 ? 4.232 25.721 15.810 1.00 55.44 93 GLY A C 1
ATOM 789 O O . GLY A 1 93 ? 4.478 26.869 15.460 1.00 55.44 93 GLY A O 1
ATOM 790 N N . ASP A 1 94 ? 4.471 25.282 17.050 1.00 48.28 94 ASP A N 1
ATOM 791 C CA . ASP A 1 94 ? 4.984 26.117 18.155 1.00 48.28 94 ASP A CA 1
ATOM 792 C C . ASP A 1 94 ? 6.501 26.414 18.069 1.00 48.28 94 ASP A C 1
ATOM 794 O O . ASP A 1 94 ? 7.108 26.919 19.013 1.00 48.28 94 ASP A O 1
ATOM 798 N N . LYS A 1 95 ? 7.149 26.072 16.945 1.00 44.59 95 LYS A N 1
ATOM 799 C CA . LYS A 1 95 ? 8.578 26.334 16.685 1.00 44.59 95 LYS A CA 1
ATOM 800 C C . LYS A 1 95 ? 8.828 27.356 15.567 1.00 44.59 95 LYS A C 1
ATOM 802 O O . LYS A 1 95 ? 9.902 27.323 14.962 1.00 44.59 95 LYS A O 1
ATOM 807 N N . LYS A 1 96 ? 7.860 28.222 15.261 1.00 36.72 96 LYS A N 1
ATOM 808 C CA . LYS A 1 96 ? 8.049 29.350 14.338 1.00 36.72 96 LYS A CA 1
ATOM 809 C C . LYS A 1 96 ? 8.106 30.679 15.069 1.00 36.72 96 LYS A C 1
ATOM 811 O O . LYS A 1 96 ? 7.257 30.885 15.957 1.00 36.72 96 LYS A O 1
#

Secondary structure (DSSP, 8-state):
--HHHHHHHHHHHHTTS-HHHHHHS-HHHHHHHHHHS-SS------TTS-GGGS---HHHHHHHHHHIIIIIS-HHHHHHHHHHHHHHHHHHHTT-

Sequence (96 aa):
MDYSKVLVEVDEVLKYLSKSDLAKIPDDVKSEIRKNKNRHYKWEYDKTKSLKEQNLSREAIILLEYLNMEYLLTNEQKELMQQIHEFNSKKHGDKK